Protein AF-A0A7S2DGR9-F1 (afdb_monomer)

pLDDT: mean 75.87, std 20.94, range [32.81, 96.25]

InterPro domains:
  IPR004098 Prp18 [PF02840] (21-160)
  IPR039979 Pre-mRNA-splicing factor 18 [PTHR13007] (7-168)

Solvent-accessible surface area (backbone atoms only — not comparable to full-atom values): 10187 Å² total; per-residue (Å²): 141,78,83,84,78,69,90,80,73,76,65,83,49,65,48,46,45,36,47,50,52,56,50,52,53,51,50,55,51,50,52,60,62,66,72,47,56,68,74,50,48,73,30,74,67,32,46,49,51,52,50,52,48,54,51,32,58,60,34,37,51,63,52,51,48,32,40,74,67,66,69,54,56,65,72,59,47,50,47,49,36,48,28,45,52,26,50,75,69,29,30,42,43,62,19,47,54,46,46,49,52,64,74,68,21,61,69,97,67,83,80,83,71,87,71,86,71,92,80,93,79,84,88,82,93,76,88,74,74,56,65,47,52,66,55,65,71,39,68,68,49,52,44,25,51,55,31,50,52,52,50,51,57,48,43,50,68,79,48,68,42,86,46,83,90,23,55,67,83,87,125

Secondary structure (DSSP, 8-state):
------TT----SHHHHHHHHHHHHHHHHHHHHHTS-HHHHTSHHHHHHHHHHHHHHHHHHHHHHHHHTT-S-HHHHHHHHHHHHHHHTT-HHHHHHHHHHHHH--------------------------HHHHHTT-HHHHHHHHHHHHHHHHHHHHS--SSGGG-----

Organism: NCBI:txid156173

Structure (mmCIF, N/CA/C/O backbone):
data_AF-A0A7S2DGR9-F1
#
_entry.id   AF-A0A7S2DGR9-F1
#
loop_
_atom_site.group_PDB
_atom_site.id
_atom_site.type_symbol
_atom_site.label_atom_id
_atom_site.label_alt_id
_atom_site.label_comp_id
_atom_site.label_asym_id
_atom_site.label_entity_id
_atom_site.label_seq_id
_atom_site.pdbx_PDB_ins_code
_atom_site.Cartn_x
_atom_site.Cartn_y
_atom_site.Cartn_z
_atom_site.occupancy
_atom_site.B_iso_or_equiv
_atom_site.auth_seq_id
_atom_site.auth_comp_id
_atom_site.auth_asym_id
_atom_site.auth_atom_id
_atom_site.pdbx_PDB_model_num
ATOM 1 N N . GLU A 1 1 ? 5.030 -23.092 5.172 1.00 38.72 1 GLU A N 1
ATOM 2 C CA . GLU A 1 1 ? 3.591 -23.088 5.489 1.00 38.72 1 GLU A CA 1
ATOM 3 C C . GLU A 1 1 ? 3.035 -21.738 5.066 1.00 38.72 1 GLU A C 1
ATOM 5 O O . GLU A 1 1 ? 3.047 -20.790 5.841 1.00 38.72 1 GLU A O 1
ATOM 10 N N . GLU A 1 2 ? 2.707 -21.609 3.784 1.00 45.12 2 GLU A N 1
ATOM 11 C CA . GLU A 1 2 ? 1.979 -20.455 3.254 1.00 45.12 2 GLU A CA 1
ATOM 12 C C . GLU A 1 2 ? 0.587 -20.971 2.888 1.00 45.12 2 GLU A C 1
ATOM 14 O O . GLU A 1 2 ? 0.462 -22.012 2.250 1.00 45.12 2 GLU A O 1
ATOM 19 N N . GLU A 1 3 ? -0.417 -20.310 3.458 1.00 49.38 3 GLU A N 1
ATOM 20 C CA . GLU A 1 3 ? -1.807 -20.750 3.567 1.00 49.38 3 GLU A CA 1
ATOM 21 C C . GLU A 1 3 ? -2.465 -20.864 2.183 1.00 49.38 3 GLU A C 1
ATOM 23 O O . GLU A 1 3 ? -2.528 -19.887 1.435 1.00 49.38 3 GLU A O 1
ATOM 28 N N . GLU A 1 4 ? -2.977 -22.057 1.875 1.00 46.88 4 GLU A N 1
ATOM 29 C CA . GLU A 1 4 ? -3.966 -22.291 0.824 1.00 46.88 4 GLU A CA 1
ATOM 30 C C . GLU A 1 4 ? -5.228 -21.487 1.181 1.00 46.88 4 GLU A C 1
ATOM 32 O O . GLU A 1 4 ? -5.934 -21.797 2.139 1.00 46.88 4 GLU A O 1
ATOM 37 N N . GLU A 1 5 ? -5.482 -20.389 0.467 1.00 51.72 5 GLU A N 1
ATOM 38 C CA . GLU A 1 5 ? -6.736 -19.647 0.605 1.00 51.72 5 GLU A CA 1
ATOM 39 C C . GLU A 1 5 ? -7.844 -20.422 -0.120 1.00 51.72 5 GLU A C 1
ATOM 41 O O . GLU A 1 5 ? -7.872 -20.470 -1.348 1.00 51.72 5 GLU A O 1
ATOM 46 N N . GLU A 1 6 ? -8.744 -21.039 0.654 1.00 44.69 6 GLU A N 1
ATOM 47 C CA . GLU A 1 6 ? -9.944 -21.717 0.157 1.00 44.69 6 GLU A CA 1
ATOM 48 C C . GLU A 1 6 ? -10.777 -20.784 -0.744 1.00 44.69 6 GLU A C 1
ATOM 50 O O . GLU A 1 6 ? -11.320 -19.760 -0.305 1.00 44.69 6 GLU A O 1
ATOM 55 N N . GLU A 1 7 ? -10.904 -21.157 -2.020 1.00 46.53 7 GLU A N 1
ATOM 56 C CA . GLU A 1 7 ? -11.804 -20.524 -2.983 1.00 46.53 7 GLU A CA 1
ATOM 57 C C . GLU A 1 7 ? -13.262 -20.701 -2.525 1.00 46.53 7 GLU A C 1
ATOM 59 O O . GLU A 1 7 ? -13.889 -21.737 -2.725 1.00 46.53 7 GLU A O 1
ATOM 64 N N . GLY A 1 8 ? -13.807 -19.677 -1.865 1.00 53.47 8 GLY A N 1
ATOM 65 C CA . GLY A 1 8 ? -15.197 -19.661 -1.393 1.00 53.47 8 GLY A CA 1
ATOM 66 C C . GLY A 1 8 ? -15.460 -18.750 -0.193 1.00 53.47 8 GLY A C 1
ATOM 67 O O . GLY A 1 8 ? -16.613 -18.441 0.109 1.00 53.47 8 GLY A O 1
ATOM 68 N N . PHE A 1 9 ? -14.416 -18.265 0.486 1.00 57.88 9 PHE A N 1
ATOM 69 C CA . PHE A 1 9 ? -14.591 -17.441 1.680 1.00 57.88 9 PHE A CA 1
ATOM 70 C C . PHE A 1 9 ? -15.010 -15.990 1.356 1.00 57.88 9 PHE A C 1
ATOM 72 O O . PHE A 1 9 ? -14.224 -15.163 0.877 1.00 57.88 9 PHE A O 1
ATOM 79 N N . ILE A 1 10 ? -16.259 -15.633 1.676 1.00 66.50 10 ILE A N 1
ATOM 80 C CA . ILE A 1 10 ? -16.717 -14.237 1.680 1.00 66.50 10 ILE A CA 1
ATOM 81 C C . ILE A 1 10 ? -16.168 -13.570 2.947 1.00 66.50 10 ILE A C 1
ATOM 83 O O . ILE A 1 10 ? -16.648 -13.837 4.046 1.00 66.50 10 ILE A O 1
ATOM 87 N N . ALA A 1 11 ? -15.173 -12.684 2.816 1.00 69.56 11 ALA A N 1
ATOM 88 C CA . ALA A 1 11 ? -14.721 -11.888 3.956 1.00 69.56 11 ALA A CA 1
ATOM 89 C C . ALA A 1 11 ? -15.884 -11.079 4.528 1.00 69.56 11 ALA A C 1
ATOM 91 O O . ALA A 1 11 ? -16.502 -10.283 3.820 1.00 69.56 11 ALA A O 1
ATOM 92 N N . THR A 1 12 ? -16.145 -11.288 5.812 1.00 79.56 12 THR A N 1
ATOM 93 C CA . THR A 1 12 ? -17.282 -10.706 6.528 1.00 79.56 12 THR A CA 1
ATOM 94 C C . THR A 1 12 ? -16.841 -9.644 7.524 1.00 79.56 12 THR A C 1
ATOM 96 O O . THR A 1 12 ? -17.620 -8.740 7.815 1.00 79.56 12 THR A O 1
ATOM 99 N N . THR A 1 13 ? -15.599 -9.696 8.022 1.00 89.88 13 THR A N 1
ATOM 100 C CA . THR A 1 13 ? -15.086 -8.683 8.960 1.00 89.88 13 THR A CA 1
ATOM 101 C C . THR A 1 13 ? -14.228 -7.620 8.266 1.00 89.88 13 THR A C 1
ATOM 103 O O . THR A 1 13 ? -13.595 -7.918 7.245 1.00 89.88 13 THR A O 1
ATOM 106 N N . PRO A 1 14 ? -14.142 -6.388 8.812 1.00 89.75 14 PRO A N 1
ATOM 107 C CA . PRO A 1 14 ? -13.296 -5.333 8.254 1.00 89.75 14 PRO A CA 1
ATOM 108 C C . PRO A 1 14 ? -11.837 -5.769 8.079 1.00 89.75 14 PRO A C 1
ATOM 110 O O . PRO A 1 14 ? -11.238 -5.493 7.044 1.00 89.75 14 PRO A O 1
ATOM 113 N N . GLU A 1 15 ? -11.276 -6.520 9.032 1.00 91.94 15 GLU A N 1
ATOM 114 C CA . GLU A 1 15 ? -9.901 -7.025 8.947 1.00 91.94 15 GLU A CA 1
ATOM 115 C C . GLU A 1 15 ? -9.708 -7.965 7.760 1.0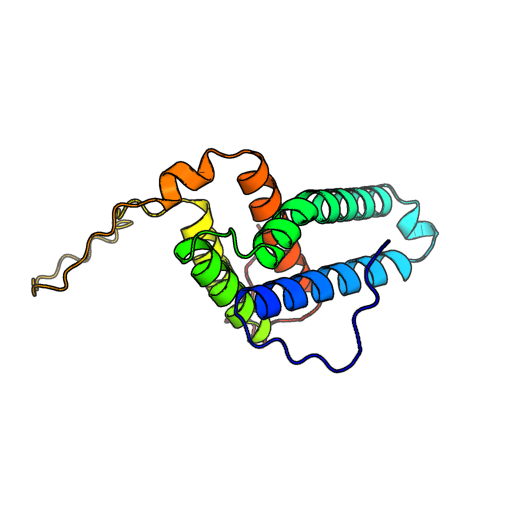0 91.94 15 GLU A C 1
ATOM 117 O O . GLU A 1 15 ? -8.692 -7.892 7.070 1.00 91.94 15 GLU A O 1
ATOM 122 N N . GLN A 1 16 ? -10.681 -8.842 7.507 1.00 91.88 16 GLN A N 1
ATOM 123 C CA . GLN A 1 16 ? -10.624 -9.788 6.398 1.00 91.88 16 GLN A CA 1
ATOM 124 C C . GLN A 1 16 ? -10.809 -9.079 5.052 1.00 91.88 16 GLN A C 1
ATOM 126 O O . GLN A 1 16 ? -10.114 -9.413 4.096 1.00 91.88 16 GLN A O 1
ATOM 131 N N . ILE A 1 17 ? -11.700 -8.083 4.974 1.00 93.06 17 ILE A N 1
ATOM 132 C CA . ILE A 1 17 ? -11.905 -7.269 3.765 1.00 93.06 17 ILE A CA 1
ATOM 133 C C . ILE A 1 17 ? -10.612 -6.532 3.402 1.00 93.06 17 ILE A C 1
ATOM 135 O O . ILE A 1 17 ? -10.148 -6.633 2.264 1.00 93.06 17 ILE A O 1
ATOM 139 N N . VAL A 1 18 ? -10.008 -5.852 4.380 1.00 93.88 18 VAL A N 1
ATOM 140 C CA . VAL A 1 18 ? -8.737 -5.131 4.230 1.00 93.88 18 VAL A CA 1
ATOM 141 C C . VAL A 1 18 ? -7.615 -6.094 3.838 1.00 93.88 18 VAL A C 1
ATOM 143 O O . VAL A 1 18 ? -6.924 -5.873 2.844 1.00 93.88 18 VAL A O 1
ATOM 146 N N . SER A 1 19 ? -7.452 -7.188 4.588 1.00 94.69 19 SER A N 1
ATOM 147 C CA . SER A 1 19 ? -6.407 -8.188 4.346 1.00 94.69 19 SER A CA 1
ATOM 148 C C . SER A 1 19 ? -6.496 -8.757 2.932 1.00 94.69 19 SER A C 1
ATOM 150 O O . SER A 1 19 ? -5.515 -8.716 2.189 1.00 94.69 19 SER A O 1
ATOM 152 N N . ARG A 1 20 ? -7.689 -9.205 2.524 1.00 93.44 20 ARG A N 1
ATOM 153 C CA . ARG A 1 20 ? -7.933 -9.763 1.192 1.00 93.44 20 ARG A CA 1
ATOM 154 C C . ARG A 1 20 ? -7.611 -8.757 0.095 1.00 93.44 20 ARG A C 1
ATOM 156 O O . ARG A 1 20 ? -6.884 -9.098 -0.825 1.00 93.44 20 ARG A O 1
ATOM 163 N N . HIS A 1 21 ? -8.084 -7.516 0.212 1.00 94.00 21 HIS A N 1
ATOM 164 C CA . HIS A 1 21 ? -7.830 -6.499 -0.808 1.00 94.00 21 HIS A CA 1
ATOM 165 C C . HIS A 1 21 ? -6.330 -6.238 -1.013 1.00 94.00 21 HIS A C 1
ATOM 167 O O . HIS A 1 21 ? -5.841 -6.287 -2.142 1.00 94.00 21 HIS A O 1
ATOM 173 N N . PHE A 1 22 ? -5.575 -6.023 0.068 1.00 95.00 22 PHE A N 1
ATOM 174 C CA . PHE A 1 22 ? -4.134 -5.779 -0.039 1.00 95.00 22 PHE A CA 1
ATOM 175 C C . PHE A 1 22 ? -3.350 -7.015 -0.500 1.00 95.00 22 PHE A C 1
ATOM 177 O O . PHE A 1 22 ? -2.373 -6.863 -1.232 1.00 95.00 22 PHE A O 1
ATOM 184 N N . LYS A 1 23 ? -3.777 -8.232 -0.133 1.00 95.06 23 LYS A N 1
ATOM 185 C CA . LYS A 1 23 ? -3.213 -9.476 -0.682 1.00 95.06 23 LYS A CA 1
ATOM 186 C C . LYS A 1 23 ? -3.459 -9.592 -2.187 1.00 95.06 23 LYS A C 1
ATOM 188 O O . LYS A 1 23 ? -2.520 -9.889 -2.920 1.00 95.06 23 LYS A O 1
ATOM 193 N N . THR A 1 24 ? -4.670 -9.289 -2.662 1.00 94.31 24 THR A N 1
ATOM 194 C CA . THR A 1 24 ? -4.982 -9.261 -4.099 1.00 94.31 24 THR A CA 1
ATOM 195 C C . THR A 1 24 ? -4.083 -8.274 -4.842 1.00 94.31 24 THR A C 1
ATOM 197 O O . THR A 1 24 ? -3.521 -8.631 -5.870 1.00 94.31 24 THR A O 1
ATOM 200 N N . LEU A 1 25 ? -3.868 -7.067 -4.306 1.00 94.81 25 LEU A N 1
ATOM 201 C CA . LEU A 1 25 ? -2.961 -6.088 -4.918 1.00 94.81 25 LEU A CA 1
ATOM 202 C C . LEU A 1 25 ? -1.502 -6.555 -4.945 1.00 94.81 25 LEU A C 1
ATOM 204 O O . LEU A 1 25 ? -0.812 -6.320 -5.933 1.00 94.81 25 LEU A O 1
ATOM 208 N N . LEU A 1 26 ? -1.027 -7.213 -3.882 1.00 95.69 26 LEU A N 1
ATOM 209 C CA . LEU A 1 26 ? 0.314 -7.800 -3.869 1.00 95.69 26 LEU A CA 1
ATOM 210 C C . LEU A 1 26 ? 0.461 -8.886 -4.930 1.00 95.69 26 LEU A C 1
ATOM 212 O O . LEU A 1 26 ? 1.473 -8.890 -5.621 1.00 95.69 26 LEU A O 1
ATOM 216 N N . LYS A 1 27 ? -0.545 -9.754 -5.082 1.00 95.31 27 LYS A N 1
ATOM 217 C CA . LYS A 1 27 ? -0.558 -10.787 -6.120 1.00 95.31 27 LYS A CA 1
ATOM 218 C C . LYS A 1 27 ? -0.527 -10.168 -7.517 1.00 95.31 27 LYS A C 1
ATOM 220 O O . LYS A 1 27 ? 0.350 -10.499 -8.295 1.00 95.31 27 LYS A O 1
ATOM 225 N N . MET A 1 28 ? -1.379 -9.178 -7.785 1.00 93.94 28 MET A N 1
ATOM 226 C CA . MET A 1 28 ? -1.369 -8.456 -9.064 1.00 93.94 28 MET A CA 1
ATOM 227 C C . MET A 1 28 ? -0.012 -7.802 -9.367 1.00 93.94 28 MET A C 1
ATOM 229 O O . MET A 1 28 ? 0.408 -7.763 -10.519 1.00 93.94 28 MET A O 1
ATOM 233 N N . TRP A 1 29 ? 0.677 -7.264 -8.355 1.00 95.19 29 TRP A N 1
ATOM 234 C CA . TRP A 1 29 ? 2.011 -6.685 -8.545 1.00 95.19 29 TRP A CA 1
ATOM 235 C C . TRP A 1 29 ? 3.077 -7.761 -8.780 1.00 95.19 29 TRP A C 1
ATOM 237 O O . TRP A 1 29 ? 3.978 -7.562 -9.592 1.00 95.19 29 TRP A O 1
ATOM 247 N N . GLU A 1 30 ? 2.972 -8.90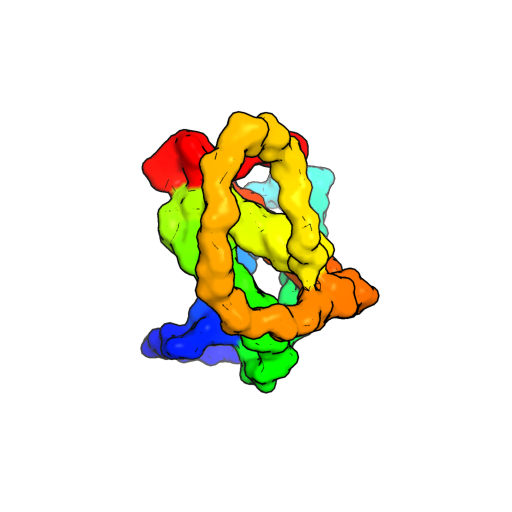1 -8.102 1.00 95.75 30 GLU A N 1
ATOM 248 C CA . GLU A 1 30 ? 3.839 -10.061 -8.320 1.00 95.75 30 GLU A CA 1
ATOM 249 C C . GLU A 1 30 ? 3.690 -10.603 -9.746 1.00 95.75 30 GLU A C 1
ATOM 251 O O . GLU A 1 30 ? 4.697 -10.763 -10.433 1.00 95.75 30 GLU A O 1
ATOM 256 N N . ASP A 1 31 ? 2.452 -10.769 -10.215 1.00 94.31 31 ASP A N 1
ATOM 257 C CA . ASP A 1 31 ? 2.134 -11.223 -11.571 1.00 94.31 31 ASP A CA 1
ATOM 258 C C . ASP A 1 31 ? 2.670 -10.229 -12.622 1.00 94.31 31 ASP A C 1
ATOM 260 O O . ASP A 1 31 ? 3.359 -10.620 -13.560 1.00 94.31 31 ASP A O 1
ATOM 264 N N . GLU A 1 32 ? 2.483 -8.917 -12.420 1.00 93.38 32 GLU A N 1
ATOM 265 C CA . GLU A 1 32 ? 3.044 -7.894 -13.319 1.00 93.38 32 GLU A CA 1
ATOM 266 C C . GLU A 1 32 ? 4.581 -7.892 -13.342 1.00 93.38 32 GLU A C 1
ATOM 268 O O . GLU A 1 32 ? 5.193 -7.491 -14.329 1.00 93.38 32 GLU A O 1
ATOM 273 N N . LEU A 1 33 ? 5.238 -8.269 -12.244 1.00 93.38 33 LEU A N 1
ATOM 274 C CA . LEU A 1 33 ? 6.695 -8.408 -12.211 1.00 93.38 33 LEU A CA 1
ATOM 275 C C . LEU A 1 33 ? 7.157 -9.676 -12.930 1.00 93.38 33 LEU A C 1
ATOM 277 O O . LEU A 1 33 ? 8.209 -9.644 -13.569 1.00 93.38 33 LEU A O 1
ATOM 281 N N . ALA A 1 34 ? 6.384 -10.757 -12.825 1.00 93.19 34 ALA A N 1
ATOM 282 C CA . ALA A 1 34 ? 6.670 -12.042 -13.448 1.00 93.19 34 ALA A CA 1
ATOM 283 C C . ALA A 1 34 ? 6.469 -12.024 -14.972 1.00 93.19 34 ALA A C 1
ATOM 285 O O . ALA A 1 34 ? 7.259 -12.635 -15.686 1.00 93.19 34 ALA A O 1
ATOM 286 N N . ASP A 1 35 ? 5.483 -11.276 -15.472 1.00 93.81 35 ASP A N 1
ATOM 287 C CA . ASP A 1 35 ? 5.154 -11.191 -16.905 1.00 93.81 35 ASP A CA 1
ATOM 288 C C . ASP A 1 35 ? 6.138 -10.338 -17.732 1.00 93.81 35 ASP A C 1
ATOM 290 O O . ASP A 1 35 ? 6.018 -10.240 -18.958 1.00 93.81 35 ASP A O 1
ATOM 294 N N . ARG A 1 36 ? 7.123 -9.690 -17.098 1.00 92.38 36 ARG A N 1
ATOM 295 C CA . ARG A 1 36 ? 8.054 -8.795 -17.803 1.00 92.38 36 ARG A CA 1
ATOM 296 C C . ARG A 1 36 ? 9.031 -9.569 -18.685 1.00 92.38 36 ARG A C 1
ATOM 298 O O . ARG A 1 36 ? 9.543 -10.608 -18.268 1.00 92.38 36 ARG A O 1
ATOM 305 N N . PRO A 1 37 ? 9.411 -9.018 -19.853 1.00 94.06 37 PRO A N 1
ATOM 306 C CA . PRO A 1 37 ? 10.498 -9.572 -20.649 1.00 94.06 37 PRO A CA 1
ATOM 307 C C . PRO A 1 37 ? 11.802 -9.643 -19.846 1.00 94.06 37 PRO A C 1
ATOM 309 O O . PRO A 1 37 ? 12.135 -8.716 -19.104 1.00 94.06 37 PRO A O 1
ATOM 312 N N . GLU A 1 38 ? 12.596 -10.693 -20.060 1.00 91.38 38 GLU A N 1
ATOM 313 C CA . GLU A 1 38 ? 13.861 -10.908 -19.339 1.00 91.38 38 GLU A CA 1
ATOM 314 C C . GLU A 1 38 ? 14.811 -9.701 -19.442 1.00 91.38 38 GLU A C 1
ATOM 316 O O . GLU A 1 38 ? 15.433 -9.299 -18.458 1.00 91.38 38 GLU A O 1
ATOM 321 N N . ALA A 1 39 ? 14.859 -9.055 -20.611 1.00 92.50 39 ALA A N 1
ATOM 322 C CA . ALA A 1 39 ? 15.650 -7.846 -20.829 1.00 92.50 39 ALA A CA 1
ATOM 323 C C . ALA A 1 39 ? 15.225 -6.678 -19.916 1.00 92.50 39 ALA A C 1
ATOM 325 O O . ALA A 1 39 ? 16.074 -5.945 -19.405 1.00 92.50 39 ALA A O 1
ATOM 326 N N . GLU A 1 40 ? 13.921 -6.516 -19.674 1.00 91.94 40 GLU A N 1
ATOM 327 C CA . GLU A 1 40 ? 13.399 -5.500 -18.760 1.00 91.94 40 GLU A CA 1
ATOM 328 C C . GLU A 1 40 ? 13.664 -5.893 -17.305 1.00 91.94 40 GLU A C 1
ATOM 330 O O . GLU A 1 40 ? 14.143 -5.063 -16.529 1.00 91.94 40 GLU A O 1
ATOM 335 N N . ALA A 1 41 ? 13.435 -7.157 -16.941 1.00 90.44 41 ALA A N 1
ATOM 336 C CA . ALA A 1 41 ? 13.687 -7.674 -15.596 1.00 90.44 41 ALA A CA 1
ATOM 337 C C . ALA A 1 41 ? 15.161 -7.512 -15.177 1.00 90.44 41 ALA A C 1
ATOM 339 O O . ALA A 1 41 ? 15.459 -7.136 -14.040 1.00 90.44 41 ALA A O 1
ATOM 340 N N . MET A 1 42 ? 16.085 -7.723 -16.118 1.00 91.50 42 MET A N 1
ATOM 341 C CA . MET A 1 42 ? 17.529 -7.576 -15.918 1.00 91.50 42 MET A CA 1
ATOM 342 C C . MET A 1 42 ? 18.025 -6.129 -16.012 1.00 91.50 42 MET A C 1
ATOM 344 O O . MET A 1 42 ? 19.177 -5.853 -15.667 1.00 91.50 42 MET A O 1
ATOM 348 N N . SER A 1 43 ? 17.186 -5.187 -16.440 1.00 95.31 43 SER A N 1
ATOM 349 C CA . SER A 1 43 ? 17.536 -3.769 -16.434 1.00 95.31 43 SER A CA 1
ATOM 350 C C . SER A 1 43 ? 17.659 -3.229 -15.001 1.00 95.31 43 SER A C 1
ATOM 352 O O . SER A 1 43 ? 17.090 -3.765 -14.046 1.00 95.31 43 SER A O 1
ATOM 354 N N . ASN A 1 44 ? 18.373 -2.114 -14.827 1.00 94.50 44 ASN A N 1
ATOM 355 C CA . ASN A 1 44 ? 18.463 -1.450 -13.521 1.00 94.50 44 ASN A CA 1
ATOM 356 C C . ASN A 1 44 ? 17.081 -1.013 -13.003 1.00 94.50 44 ASN A C 1
ATOM 358 O O . ASN A 1 44 ? 16.815 -1.105 -11.803 1.00 94.50 44 ASN A O 1
ATOM 362 N N . ALA A 1 45 ? 16.192 -0.585 -13.906 1.00 92.06 45 ALA A N 1
ATOM 363 C CA . ALA A 1 45 ? 14.819 -0.222 -13.573 1.00 92.06 45 ALA A CA 1
ATOM 364 C C . ALA A 1 45 ? 14.016 -1.445 -13.098 1.00 92.06 45 ALA A C 1
ATOM 366 O O . ALA A 1 45 ? 13.381 -1.383 -12.045 1.00 92.06 45 ALA A O 1
ATOM 367 N N . GLY A 1 46 ? 14.118 -2.574 -13.810 1.00 92.25 46 GLY A N 1
ATOM 368 C CA . GLY A 1 46 ? 13.476 -3.840 -13.443 1.00 92.25 46 GLY A CA 1
ATOM 369 C C . GLY A 1 46 ? 13.916 -4.340 -12.070 1.00 92.25 46 GLY A C 1
ATOM 370 O O . GLY A 1 46 ? 13.078 -4.554 -11.196 1.00 92.25 46 GLY A O 1
ATOM 371 N N . ARG A 1 47 ? 15.230 -4.404 -11.819 1.00 93.25 47 ARG A N 1
ATOM 372 C CA . ARG A 1 47 ? 15.775 -4.796 -10.504 1.00 93.25 47 ARG A CA 1
ATOM 373 C C . ARG A 1 47 ? 15.303 -3.880 -9.376 1.00 93.25 47 ARG A C 1
ATOM 375 O O . ARG A 1 47 ? 14.955 -4.365 -8.300 1.00 93.25 47 ARG A O 1
ATOM 382 N N . THR A 1 48 ? 15.263 -2.569 -9.619 1.00 94.44 48 THR A N 1
ATOM 383 C CA . THR A 1 48 ? 14.784 -1.586 -8.631 1.00 94.44 48 THR A CA 1
ATOM 384 C C . THR A 1 48 ? 13.299 -1.782 -8.330 1.00 94.44 48 THR A C 1
ATOM 386 O O . THR A 1 48 ? 12.901 -1.760 -7.165 1.00 94.44 48 THR A O 1
ATOM 389 N N . ALA A 1 49 ? 12.479 -2.034 -9.353 1.00 92.38 49 ALA A N 1
ATOM 390 C CA . ALA A 1 49 ? 11.056 -2.314 -9.189 1.00 92.38 49 ALA A CA 1
ATOM 391 C C . ALA A 1 49 ? 10.816 -3.605 -8.387 1.00 92.38 49 ALA A C 1
ATOM 393 O O . ALA A 1 49 ? 10.032 -3.595 -7.436 1.00 92.38 49 ALA A O 1
ATOM 394 N N . THR A 1 50 ? 11.545 -4.683 -8.697 1.00 94.19 50 THR A N 1
ATOM 395 C CA . THR A 1 50 ? 11.484 -5.942 -7.940 1.00 94.19 50 THR A CA 1
ATOM 396 C C . THR A 1 50 ? 11.908 -5.737 -6.487 1.00 94.19 50 THR A C 1
ATOM 398 O O . THR A 1 50 ? 11.225 -6.193 -5.570 1.00 94.19 50 THR A O 1
ATOM 401 N N . ALA A 1 51 ? 12.991 -4.994 -6.241 1.00 94.88 51 ALA A N 1
ATOM 402 C CA . ALA A 1 51 ? 13.434 -4.672 -4.886 1.00 94.88 51 ALA A CA 1
ATOM 403 C C . ALA A 1 51 ? 12.381 -3.858 -4.110 1.00 94.88 51 ALA A C 1
ATOM 405 O O . ALA A 1 51 ? 12.130 -4.132 -2.934 1.00 94.88 51 ALA A O 1
ATOM 406 N N . ALA A 1 52 ? 11.724 -2.894 -4.764 1.00 93.38 52 ALA A N 1
ATOM 407 C CA . ALA A 1 52 ? 10.662 -2.093 -4.162 1.00 93.38 52 ALA A CA 1
ATOM 408 C C . ALA A 1 52 ? 9.438 -2.939 -3.773 1.00 93.38 52 ALA A C 1
ATOM 410 O O . ALA A 1 52 ? 8.895 -2.742 -2.678 1.00 93.38 52 ALA A O 1
ATOM 411 N N . PHE A 1 53 ? 9.045 -3.897 -4.621 1.00 95.44 53 PHE A N 1
ATOM 412 C CA . PHE A 1 53 ? 7.988 -4.867 -4.323 1.00 95.44 53 PHE A CA 1
ATOM 413 C C . PHE A 1 53 ? 8.360 -5.764 -3.140 1.00 95.44 53 PHE A C 1
ATOM 415 O O . PHE A 1 53 ? 7.604 -5.847 -2.173 1.00 95.44 53 PHE A O 1
ATOM 422 N N . GLN A 1 54 ? 9.553 -6.367 -3.150 1.00 96.25 54 GLN A N 1
ATOM 423 C CA . GLN A 1 54 ? 10.001 -7.242 -2.061 1.00 96.25 54 GLN A CA 1
ATOM 424 C C . GLN A 1 54 ? 10.083 -6.498 -0.723 1.00 96.25 54 GLN A C 1
ATOM 426 O O . GLN A 1 54 ? 9.685 -7.016 0.325 1.00 96.25 54 GLN A O 1
ATOM 431 N N . GLN A 1 55 ? 10.535 -5.241 -0.750 1.00 94.69 55 GLN A N 1
ATOM 432 C CA . GLN A 1 55 ? 10.522 -4.376 0.422 1.00 94.69 55 GLN A CA 1
ATOM 433 C C . GLN A 1 55 ? 9.093 -4.149 0.940 1.00 94.69 55 GLN A C 1
ATOM 435 O O . GLN A 1 55 ? 8.860 -4.297 2.142 1.00 94.69 55 GLN A O 1
ATOM 440 N N . ALA A 1 56 ? 8.145 -3.822 0.056 1.00 94.38 56 ALA A N 1
ATOM 441 C CA . ALA A 1 56 ? 6.746 -3.608 0.423 1.00 94.38 56 ALA A CA 1
ATOM 442 C C . ALA A 1 56 ? 6.103 -4.889 0.987 1.00 94.38 56 ALA A C 1
ATOM 444 O O . ALA A 1 56 ? 5.529 -4.855 2.077 1.00 94.38 56 ALA A O 1
ATOM 445 N N . LYS A 1 57 ? 6.285 -6.037 0.316 1.00 95.50 57 LYS A N 1
ATOM 446 C CA . LYS A 1 57 ? 5.812 -7.361 0.764 1.00 95.50 57 LYS A CA 1
ATOM 447 C C . LYS A 1 57 ? 6.336 -7.681 2.166 1.00 95.50 57 LYS A C 1
ATOM 449 O O . LYS A 1 57 ? 5.558 -8.041 3.049 1.00 95.50 57 LYS A O 1
ATOM 454 N N . ARG A 1 58 ? 7.631 -7.450 2.430 1.00 95.50 58 ARG A N 1
ATOM 455 C CA . ARG A 1 58 ? 8.238 -7.638 3.761 1.00 95.50 58 ARG A CA 1
ATOM 456 C C . ARG A 1 58 ? 7.625 -6.724 4.822 1.00 95.50 58 ARG A C 1
ATOM 458 O O . ARG A 1 58 ? 7.349 -7.182 5.929 1.00 95.50 58 ARG A O 1
ATOM 465 N N . HIS A 1 59 ? 7.436 -5.447 4.509 1.00 92.94 59 HIS A N 1
ATOM 466 C CA . HIS A 1 59 ? 6.882 -4.467 5.445 1.00 92.94 59 HIS A CA 1
ATOM 467 C C . HIS A 1 59 ? 5.397 -4.694 5.753 1.00 92.94 59 HIS A C 1
ATOM 469 O O . HIS A 1 59 ? 4.953 -4.326 6.836 1.00 92.94 59 HIS A O 1
ATOM 475 N N . LEU A 1 60 ? 4.650 -5.357 4.867 1.00 94.31 60 LEU A N 1
ATOM 476 C CA . LEU A 1 60 ? 3.241 -5.693 5.087 1.00 94.31 60 LEU A CA 1
ATOM 477 C C . LEU A 1 60 ? 3.020 -6.993 5.877 1.00 94.31 60 LEU A C 1
ATOM 479 O O . LEU A 1 60 ? 1.933 -7.193 6.413 1.00 94.31 60 LEU A O 1
ATOM 483 N N . ARG A 1 61 ? 4.033 -7.855 6.044 1.00 93.81 61 ARG A N 1
ATOM 484 C CA . ARG A 1 61 ? 3.923 -9.058 6.902 1.00 93.81 61 ARG A CA 1
ATOM 485 C C . ARG A 1 61 ? 3.385 -8.757 8.316 1.00 93.81 61 ARG A C 1
ATOM 487 O O . ARG A 1 61 ? 2.426 -9.417 8.721 1.00 93.81 61 ARG A O 1
ATOM 494 N N . PRO A 1 62 ? 3.929 -7.785 9.081 1.00 92.44 62 PRO A N 1
ATOM 495 C CA . PRO A 1 62 ? 3.383 -7.442 10.397 1.00 92.44 62 PRO A CA 1
ATOM 496 C C . PRO A 1 62 ? 1.958 -6.879 10.323 1.00 92.44 62 PRO A C 1
ATOM 498 O O . PRO A 1 62 ? 1.152 -7.178 11.199 1.00 92.44 62 PRO A O 1
ATOM 501 N N . PHE A 1 63 ? 1.621 -6.133 9.270 1.00 91.69 63 PHE A N 1
ATOM 502 C CA . PHE A 1 63 ? 0.271 -5.610 9.053 1.00 91.69 63 PHE A CA 1
ATOM 503 C C . PHE A 1 63 ? -0.759 -6.741 8.913 1.00 91.69 63 PHE A C 1
ATOM 505 O O . PHE A 1 63 ? -1.733 -6.775 9.665 1.00 91.69 63 PHE A O 1
ATOM 512 N N . PHE A 1 64 ? -0.504 -7.730 8.050 1.00 94.38 64 PHE A N 1
ATOM 513 C CA . PHE A 1 64 ? -1.395 -8.888 7.907 1.00 94.38 64 PHE A CA 1
ATOM 514 C C . PHE A 1 64 ? -1.492 -9.717 9.188 1.00 94.38 64 PHE A C 1
ATOM 516 O O . PHE A 1 64 ? -2.573 -10.193 9.534 1.00 94.38 64 PHE A O 1
ATOM 523 N N . LYS A 1 65 ? -0.383 -9.854 9.927 1.00 92.44 65 LYS A N 1
ATOM 524 C CA . LYS A 1 65 ? -0.390 -10.531 11.228 1.00 92.44 65 LYS A CA 1
ATOM 525 C C . LYS A 1 65 ? -1.338 -9.834 12.206 1.00 92.44 65 LYS A C 1
ATOM 527 O O . LYS A 1 65 ? -2.169 -10.514 12.792 1.00 92.44 65 LYS A O 1
ATOM 532 N N . ILE A 1 66 ? -1.241 -8.509 12.334 1.00 90.00 66 ILE A N 1
ATOM 533 C CA . ILE A 1 66 ? -2.064 -7.699 13.248 1.00 90.00 66 ILE A CA 1
ATOM 534 C C . ILE A 1 66 ? -3.555 -7.757 12.871 1.00 90.00 66 ILE A C 1
ATOM 536 O O . ILE A 1 66 ? -4.406 -7.828 13.759 1.00 90.00 66 ILE A O 1
ATOM 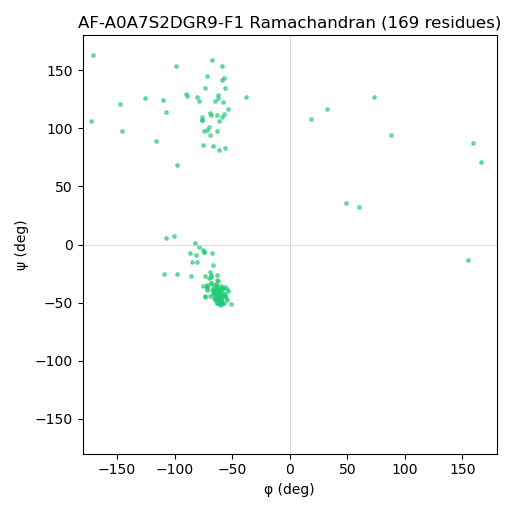540 N N . LEU A 1 67 ? -3.880 -7.762 11.573 1.00 90.06 67 LEU A N 1
ATOM 541 C CA . LEU A 1 67 ? -5.254 -7.946 11.090 1.00 90.06 67 LEU A CA 1
ATOM 542 C C . LEU A 1 67 ? -5.792 -9.340 11.434 1.00 90.06 67 LEU A C 1
ATOM 544 O O . LEU A 1 67 ? -6.895 -9.464 11.962 1.00 90.06 67 LEU A O 1
ATOM 548 N N . ARG A 1 68 ? -4.996 -10.391 11.200 1.00 91.88 68 ARG A N 1
ATOM 549 C CA . ARG A 1 68 ? -5.372 -11.778 11.515 1.00 91.88 68 ARG A CA 1
ATOM 550 C C . ARG A 1 68 ? -5.589 -11.988 13.013 1.00 91.88 68 ARG A C 1
ATOM 552 O O . ARG A 1 68 ? -6.522 -12.680 13.402 1.00 91.88 68 ARG A O 1
ATOM 559 N N . THR A 1 69 ? -4.749 -11.384 13.854 1.00 91.25 69 THR A N 1
ATOM 560 C CA . THR A 1 69 ? -4.873 -11.459 15.318 1.00 91.25 69 THR A CA 1
ATOM 561 C C . THR A 1 69 ? -5.888 -10.473 15.894 1.00 91.25 69 THR A C 1
ATOM 563 O O . THR A 1 69 ? -6.039 -10.434 17.112 1.00 91.25 69 THR A O 1
ATOM 566 N N . ARG A 1 70 ? -6.566 -9.671 15.055 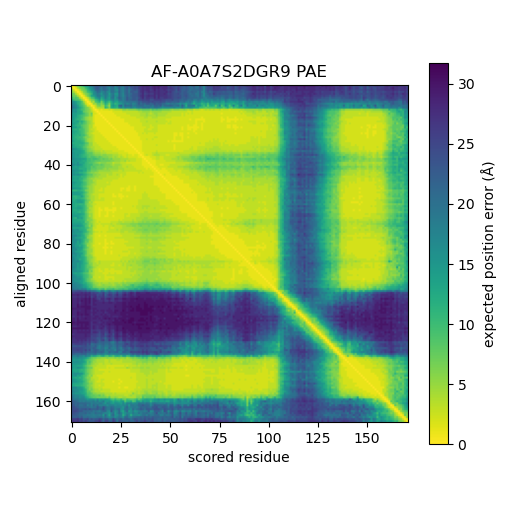1.00 89.00 70 ARG A N 1
ATOM 567 C CA . ARG A 1 70 ? -7.515 -8.617 15.466 1.00 89.00 70 ARG A CA 1
ATOM 568 C C . ARG A 1 70 ? -6.952 -7.690 16.548 1.00 89.00 70 ARG A C 1
ATOM 570 O O . ARG A 1 70 ? -7.662 -7.238 17.439 1.00 89.00 70 ARG A O 1
ATOM 577 N N . SER A 1 71 ? -5.650 -7.416 16.478 1.00 85.50 71 SER A N 1
ATOM 578 C CA . SER A 1 71 ? -4.938 -6.582 17.454 1.00 85.50 71 SER A CA 1
ATOM 579 C C . SER A 1 71 ? -4.710 -5.155 16.951 1.00 85.50 71 SER A C 1
ATOM 581 O O . SER A 1 71 ? -3.985 -4.387 17.580 1.00 85.50 71 SER A O 1
ATOM 583 N N . MET A 1 72 ? -5.287 -4.800 15.797 1.00 83.31 72 MET A N 1
ATOM 584 C CA . MET A 1 72 ? -5.256 -3.436 15.276 1.00 83.31 72 MET A CA 1
ATOM 585 C C . MET A 1 72 ? -6.199 -2.547 16.097 1.00 83.31 72 MET A C 1
ATOM 587 O O . MET A 1 72 ? -7.339 -2.949 16.333 1.00 83.31 72 MET A O 1
ATOM 591 N N . PRO A 1 73 ? -5.789 -1.330 16.497 1.00 84.06 73 PRO A N 1
ATOM 592 C CA . PRO A 1 73 ? -6.713 -0.370 17.090 1.00 84.06 73 PRO A CA 1
ATOM 593 C C . PRO A 1 73 ? -7.892 -0.091 16.150 1.00 84.06 73 PRO A C 1
ATOM 595 O O . PRO A 1 73 ? -7.680 0.143 14.960 1.00 84.06 73 PRO A O 1
ATOM 598 N N . LEU A 1 74 ? -9.117 -0.081 16.685 1.00 81.62 74 LEU A N 1
ATOM 599 C CA . LEU A 1 74 ? -10.345 0.058 15.890 1.00 81.62 74 LEU A CA 1
ATOM 600 C C . LEU A 1 74 ? -10.361 1.323 15.019 1.00 81.62 74 LEU A C 1
ATOM 602 O O . LEU A 1 74 ? -10.814 1.261 13.883 1.00 81.62 74 LEU A O 1
ATOM 606 N N . ASP A 1 75 ? -9.811 2.435 15.508 1.00 79.25 75 ASP A N 1
ATOM 607 C CA . ASP A 1 75 ? -9.742 3.693 14.751 1.00 79.25 75 ASP A CA 1
ATOM 608 C C . ASP A 1 75 ? -8.829 3.564 13.513 1.00 79.25 75 ASP A C 1
ATOM 610 O O . ASP A 1 75 ? -9.156 4.025 12.416 1.00 79.25 75 ASP A O 1
ATOM 614 N N . VAL A 1 76 ? -7.696 2.866 13.666 1.00 83.25 76 VAL A N 1
ATOM 615 C CA . VAL A 1 76 ? -6.759 2.586 12.565 1.00 83.25 76 VAL A CA 1
ATOM 616 C C . VAL A 1 76 ? -7.390 1.599 11.587 1.00 83.25 76 VAL A C 1
ATOM 618 O O . VAL A 1 76 ? -7.344 1.822 10.381 1.00 83.25 76 VAL A O 1
ATOM 621 N N . LEU A 1 77 ? -8.029 0.543 12.096 1.00 86.25 77 LEU A N 1
ATOM 622 C CA . LEU A 1 77 ? -8.733 -0.439 11.273 1.00 86.25 77 LEU A CA 1
ATOM 623 C C . LEU A 1 77 ? -9.863 0.205 10.460 1.00 86.25 77 LEU A C 1
ATOM 625 O O . LEU A 1 77 ? -9.986 -0.078 9.271 1.00 86.25 77 LEU A O 1
ATOM 629 N N . GLY A 1 78 ? -10.649 1.092 11.076 1.00 86.31 78 GLY A N 1
ATOM 630 C CA . GLY A 1 78 ? -11.699 1.851 10.400 1.00 86.31 78 GLY A CA 1
ATOM 631 C C . GLY A 1 78 ? -11.138 2.683 9.250 1.00 86.31 78 GLY A C 1
ATOM 632 O O . GLY A 1 78 ? -11.665 2.630 8.142 1.00 86.31 78 GLY A O 1
ATOM 633 N N . THR A 1 79 ? -10.002 3.348 9.473 1.00 86.50 79 THR A N 1
ATOM 634 C CA . THR A 1 79 ? -9.331 4.122 8.420 1.00 86.50 79 THR A CA 1
ATOM 635 C C . THR A 1 79 ? -8.795 3.225 7.296 1.00 86.50 79 THR A C 1
ATOM 637 O O . THR A 1 79 ? -8.951 3.540 6.120 1.00 86.50 79 THR A O 1
ATOM 640 N N . MET A 1 80 ? -8.208 2.067 7.619 1.00 90.00 80 MET A N 1
ATOM 641 C CA . MET A 1 80 ? -7.744 1.102 6.607 1.00 90.00 80 MET A CA 1
ATOM 642 C C . MET A 1 80 ? -8.901 0.524 5.779 1.00 90.00 80 MET A C 1
ATOM 644 O O . MET A 1 80 ? -8.763 0.327 4.569 1.00 90.00 80 MET A O 1
ATOM 648 N N . ALA A 1 81 ? -10.045 0.263 6.415 1.00 90.12 81 ALA A N 1
ATOM 649 C CA . ALA A 1 81 ? -11.256 -0.193 5.741 1.00 90.12 81 ALA A CA 1
ATOM 650 C C . ALA A 1 81 ? -11.840 0.894 4.827 1.00 90.12 81 ALA A C 1
ATOM 652 O O . ALA A 1 81 ? -12.251 0.593 3.708 1.00 90.12 81 ALA A O 1
ATOM 653 N N . GLU A 1 82 ? -11.813 2.155 5.260 1.00 89.88 82 GLU A N 1
ATOM 654 C CA . GLU A 1 82 ? -12.229 3.302 4.451 1.00 89.88 82 GLU A CA 1
ATOM 655 C C . GLU A 1 82 ? -11.333 3.478 3.213 1.00 89.88 82 GLU A C 1
ATOM 657 O O . GLU A 1 82 ? -11.846 3.536 2.094 1.00 89.88 82 GLU A O 1
ATOM 662 N N . ILE A 1 83 ? -10.003 3.441 3.381 1.00 90.94 83 ILE A N 1
ATOM 663 C CA . ILE A 1 83 ? -9.041 3.446 2.263 1.00 90.94 83 ILE A CA 1
ATOM 664 C C . ILE A 1 83 ? -9.364 2.312 1.283 1.00 90.94 83 ILE A C 1
ATOM 666 O O . ILE A 1 83 ? -9.456 2.539 0.078 1.00 90.94 83 ILE A O 1
ATOM 670 N N . THR A 1 84 ? -9.583 1.100 1.800 1.00 92.75 84 THR A N 1
ATOM 671 C CA . THR A 1 84 ? -9.921 -0.078 0.988 1.00 92.75 84 THR A CA 1
ATOM 672 C C . THR A 1 84 ? -11.214 0.133 0.195 1.00 92.75 84 THR A C 1
ATOM 674 O O . THR A 1 84 ? -11.257 -0.161 -0.998 1.00 92.75 84 THR A O 1
ATOM 677 N N . SER A 1 85 ? -12.253 0.683 0.825 1.00 90.19 85 SER A N 1
ATOM 678 C CA . SER A 1 85 ? -13.535 0.975 0.175 1.00 90.19 85 SER A CA 1
ATOM 679 C C . SER A 1 85 ? -13.382 1.997 -0.957 1.00 90.19 85 SER A C 1
ATOM 681 O O . SER A 1 85 ? -13.862 1.765 -2.068 1.00 90.19 85 SER A O 1
ATOM 683 N N . PHE A 1 86 ? -12.649 3.091 -0.726 1.00 89.31 86 PHE A N 1
ATOM 684 C CA . PHE A 1 86 ? -12.383 4.088 -1.766 1.00 89.31 86 PHE A CA 1
ATOM 685 C C . PHE A 1 86 ? -11.556 3.519 -2.922 1.00 89.31 86 PHE A C 1
ATOM 687 O O . PHE A 1 86 ? -11.865 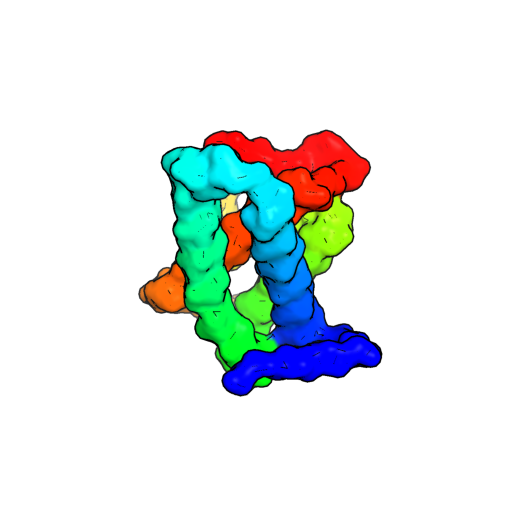3.775 -4.085 1.00 89.31 86 PHE A O 1
ATOM 694 N N . MET A 1 87 ? -10.554 2.685 -2.633 1.00 90.31 87 MET A N 1
ATOM 695 C CA . MET A 1 87 ? -9.776 2.002 -3.669 1.00 90.31 87 MET A CA 1
ATOM 696 C C . MET A 1 87 ? -10.633 1.055 -4.516 1.00 90.31 87 MET A C 1
ATOM 698 O O . MET A 1 87 ? -10.491 1.036 -5.737 1.00 90.31 87 MET A O 1
ATOM 702 N N . GLN A 1 88 ? -11.551 0.306 -3.898 1.00 88.38 88 GLN A N 1
ATOM 703 C CA . GLN A 1 88 ? -12.493 -0.565 -4.613 1.00 88.38 88 GLN A CA 1
ATOM 704 C C . GLN A 1 88 ? -13.439 0.231 -5.524 1.00 88.38 88 GLN A C 1
ATOM 706 O O . GLN A 1 88 ? -13.751 -0.215 -6.627 1.00 88.38 88 GLN A O 1
ATOM 711 N N . GLN A 1 89 ? -13.839 1.432 -5.100 1.00 86.81 89 GLN A N 1
ATOM 712 C CA . GLN A 1 89 ? -14.652 2.366 -5.890 1.00 86.81 89 GLN A CA 1
ATOM 713 C C . GLN A 1 89 ? -13.841 3.152 -6.938 1.00 86.81 89 GLN A C 1
ATOM 715 O O . GLN A 1 89 ? -14.411 3.914 -7.723 1.00 86.81 89 GLN A O 1
ATOM 720 N N . ARG A 1 90 ? -12.517 2.950 -6.991 1.00 86.88 90 ARG A N 1
ATOM 721 C CA . ARG A 1 90 ? -11.576 3.688 -7.850 1.00 86.88 90 ARG A CA 1
ATOM 722 C C . ARG A 1 90 ? -11.554 5.199 -7.568 1.00 86.88 90 ARG A C 1
ATOM 724 O O . ARG A 1 90 ? -11.331 6.000 -8.476 1.00 86.88 90 ARG A O 1
ATOM 731 N N . GLU A 1 91 ? -11.785 5.573 -6.311 1.00 87.69 91 GLU A N 1
ATOM 732 C CA . GLU A 1 91 ? -11.728 6.937 -5.772 1.00 87.69 91 GLU A CA 1
ATOM 733 C C . GLU A 1 91 ? -10.369 7.180 -5.094 1.00 87.69 91 GLU A C 1
ATOM 735 O O . GLU A 1 91 ? -10.263 7.275 -3.869 1.00 87.69 91 GLU A O 1
ATOM 740 N N . TYR A 1 92 ? -9.286 7.241 -5.875 1.00 87.38 92 TYR A N 1
ATOM 741 C CA . TYR A 1 92 ? -7.931 7.285 -5.306 1.00 87.38 92 TYR A CA 1
ATOM 742 C C . TYR A 1 92 ? -7.620 8.589 -4.564 1.00 87.38 92 TYR A C 1
ATOM 744 O O . TYR A 1 92 ? -6.820 8.566 -3.631 1.00 87.38 92 TYR A O 1
ATOM 752 N N . VAL A 1 93 ? -8.278 9.699 -4.918 1.00 84.81 93 VAL A N 1
ATOM 753 C CA . VAL A 1 93 ? -8.164 10.980 -4.195 1.00 84.81 93 VAL A CA 1
ATOM 754 C C . VAL A 1 93 ? -8.683 10.838 -2.764 1.00 84.81 93 VAL A C 1
ATOM 756 O O . VAL A 1 93 ? -7.956 11.124 -1.818 1.00 84.81 93 VAL A O 1
ATOM 759 N N . LEU A 1 94 ? -9.890 10.290 -2.593 1.00 85.69 94 LEU A N 1
ATOM 760 C CA . LEU A 1 94 ? -10.476 10.062 -1.268 1.00 85.69 94 LEU A CA 1
ATOM 761 C C . LEU A 1 94 ? -9.675 9.034 -0.464 1.00 85.69 94 LEU A C 1
ATOM 763 O O . LEU A 1 94 ? -9.448 9.217 0.733 1.00 85.69 94 LEU A O 1
ATOM 767 N N . ALA A 1 95 ? -9.186 7.981 -1.128 1.00 87.94 95 ALA A N 1
ATOM 768 C CA . ALA A 1 95 ? -8.300 7.009 -0.500 1.00 87.94 95 ALA A CA 1
ATOM 769 C C . ALA A 1 95 ? -7.011 7.680 0.010 1.00 87.94 95 ALA A C 1
ATOM 771 O O . ALA A 1 95 ? -6.561 7.397 1.122 1.00 87.94 95 ALA A O 1
ATOM 772 N N . HIS A 1 96 ? -6.425 8.585 -0.780 1.00 87.75 96 HIS A N 1
ATOM 773 C CA . HIS A 1 96 ? 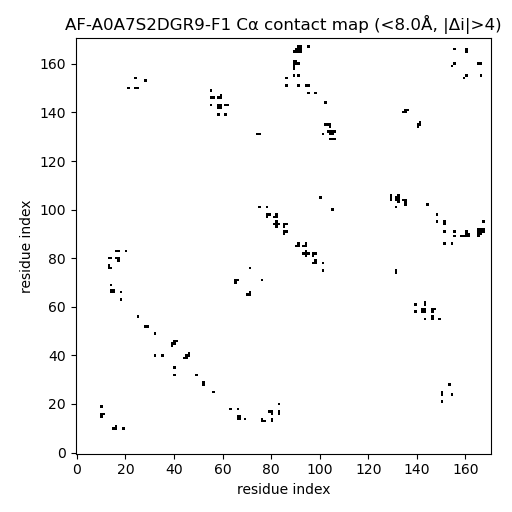-5.231 9.334 -0.399 1.00 87.75 96 HIS A CA 1
ATOM 774 C C . HIS A 1 96 ? -5.490 10.289 0.765 1.00 87.75 96 HIS A C 1
ATOM 776 O O . HIS A 1 96 ? -4.701 10.315 1.707 1.00 87.75 96 HIS A O 1
ATOM 782 N N . ASP A 1 97 ? -6.616 11.000 0.762 1.00 85.00 97 ASP A N 1
ATOM 783 C CA . ASP A 1 97 ? -6.999 11.886 1.862 1.00 85.00 97 ASP A CA 1
ATOM 784 C C . ASP A 1 97 ? -7.173 11.117 3.179 1.00 85.00 97 ASP A C 1
ATOM 786 O O . ASP A 1 97 ? -6.680 11.548 4.225 1.00 85.00 97 ASP A O 1
ATOM 790 N N . ALA A 1 98 ? -7.826 9.951 3.140 1.00 85.81 98 ALA A N 1
ATOM 791 C CA . ALA A 1 98 ? -7.948 9.063 4.296 1.00 85.81 98 ALA A CA 1
ATOM 792 C C . ALA A 1 98 ? -6.573 8.554 4.772 1.00 85.81 98 ALA A C 1
ATOM 794 O O . ALA A 1 98 ? -6.281 8.561 5.972 1.00 85.81 98 ALA A O 1
ATOM 795 N N . TYR A 1 99 ? -5.686 8.194 3.837 1.00 86.94 99 TYR A N 1
ATOM 796 C CA . TYR A 1 99 ? -4.306 7.820 4.148 1.00 86.94 99 TYR A CA 1
ATOM 797 C C . TYR A 1 99 ? -3.544 8.951 4.847 1.00 86.94 99 TYR A C 1
ATOM 799 O O . TYR A 1 99 ? -2.919 8.707 5.877 1.00 86.94 99 TYR A O 1
ATOM 807 N N . ILE A 1 100 ? -3.605 10.184 4.336 1.00 84.56 100 ILE A N 1
ATOM 808 C CA . ILE A 1 100 ? -2.906 11.335 4.922 1.00 84.56 100 ILE A CA 1
ATOM 809 C C . ILE A 1 100 ? -3.424 11.625 6.333 1.00 84.56 100 ILE A C 1
ATOM 811 O O . ILE A 1 100 ? -2.622 11.810 7.247 1.00 84.56 100 ILE A O 1
ATOM 815 N N . LYS A 1 101 ? -4.743 11.572 6.553 1.00 77.75 101 LYS A N 1
ATOM 816 C CA . LYS A 1 101 ? -5.334 11.712 7.896 1.00 77.75 101 LYS A CA 1
ATOM 817 C C . LYS A 1 101 ? -4.799 10.654 8.868 1.00 77.75 101 LYS A C 1
ATOM 819 O O . LYS A 1 101 ? -4.439 10.988 9.997 1.00 77.75 101 LYS A O 1
ATOM 824 N N . CYS A 1 102 ? -4.681 9.400 8.425 1.00 76.69 102 CYS A N 1
ATOM 825 C CA . CYS A 1 102 ? -4.091 8.321 9.222 1.00 76.69 102 CYS A CA 1
ATOM 826 C C . CYS A 1 102 ? -2.594 8.532 9.488 1.00 76.69 102 CYS A C 1
ATOM 828 O O . CYS A 1 102 ? -2.110 8.257 10.585 1.00 76.69 102 CYS A O 1
ATOM 830 N N . ALA A 1 103 ? -1.861 8.967 8.463 1.00 71.81 103 ALA A N 1
ATOM 831 C CA . ALA A 1 103 ? -0.408 9.051 8.442 1.00 71.81 103 ALA A CA 1
ATOM 832 C C . ALA A 1 103 ? 0.149 10.354 9.022 1.00 71.81 103 ALA A C 1
ATOM 834 O O . ALA A 1 103 ? 1.363 10.460 9.129 1.00 71.81 103 ALA A O 1
ATOM 835 N N . ILE A 1 104 ? -0.692 11.336 9.355 1.00 67.69 104 ILE A N 1
ATOM 836 C CA . ILE A 1 104 ? -0.320 12.526 10.139 1.00 67.69 104 ILE A CA 1
ATOM 837 C C . ILE A 1 104 ? -0.697 12.341 11.616 1.00 67.69 104 ILE A C 1
ATOM 839 O O . ILE A 1 104 ? -0.051 12.909 12.494 1.00 67.69 104 ILE A O 1
ATOM 843 N N . GLY A 1 105 ? -1.697 11.500 11.901 1.00 57.72 105 GLY A N 1
ATOM 844 C CA . GLY A 1 105 ? -2.259 11.347 13.234 1.00 57.72 105 GLY A CA 1
ATOM 845 C C . GLY A 1 105 ? -3.103 12.567 13.595 1.00 57.72 105 GLY A C 1
ATOM 846 O O . GLY A 1 105 ? -2.681 13.713 13.490 1.00 57.72 105 GLY A O 1
ATOM 847 N N . THR A 1 106 ? -4.348 12.350 13.995 1.00 46.66 106 THR A N 1
ATOM 848 C CA . THR A 1 106 ? -5.279 13.442 14.290 1.00 46.66 106 THR A CA 1
ATOM 849 C C . THR A 1 106 ? -4.872 14.208 15.555 1.00 46.66 106 THR A C 1
ATOM 851 O O . THR A 1 106 ? -5.291 13.850 16.652 1.00 46.66 106 THR A O 1
ATOM 854 N N . ALA A 1 107 ? -4.123 15.302 15.424 1.00 34.22 107 ALA A N 1
ATOM 855 C CA . ALA A 1 107 ? -4.361 16.489 16.244 1.00 34.22 107 ALA A CA 1
ATOM 856 C C . ALA A 1 107 ? -5.374 17.362 15.479 1.00 34.22 107 ALA A C 1
ATOM 858 O O . ALA A 1 107 ? -5.160 17.606 14.289 1.00 34.22 107 ALA A O 1
ATOM 859 N N . PRO A 1 108 ? -6.494 17.791 16.085 1.00 35.34 108 PRO A N 1
ATOM 860 C CA . PRO A 1 108 ? -7.443 18.658 15.407 1.00 35.34 108 PRO A CA 1
ATOM 861 C C . PRO A 1 108 ? -6.791 20.031 15.247 1.00 35.34 108 PRO A C 1
ATOM 863 O O . PRO A 1 108 ? -6.753 20.809 16.192 1.00 35.34 108 PRO A O 1
ATOM 866 N N . TRP A 1 109 ? -6.276 20.334 14.059 1.00 32.81 109 TRP A N 1
ATOM 867 C CA . TRP A 1 109 ? -5.933 21.704 13.700 1.00 32.81 109 TRP A CA 1
ATOM 868 C C . TRP A 1 109 ? -6.630 22.067 12.392 1.00 32.81 109 TRP A C 1
ATOM 870 O O . TRP A 1 109 ? -6.514 21.329 11.410 1.00 32.81 109 TRP A O 1
ATOM 880 N N . PRO A 1 110 ? -7.386 23.177 12.368 1.00 35.69 110 PRO A N 1
ATOM 881 C CA . PRO A 1 110 ? -8.011 23.656 11.153 1.00 35.69 110 PRO A CA 1
ATOM 882 C C . PRO A 1 110 ? -6.882 24.132 10.240 1.00 35.69 110 PRO A C 1
ATOM 884 O O . PRO A 1 110 ? -6.204 25.112 10.544 1.00 35.69 110 PRO A O 1
ATOM 887 N N . MET A 1 111 ? -6.641 23.432 9.132 1.00 36.78 111 MET A N 1
ATOM 888 C CA . MET A 1 111 ? -5.829 24.009 8.065 1.00 36.78 111 MET A CA 1
ATOM 889 C C . MET A 1 111 ? -6.587 25.232 7.555 1.00 36.78 111 MET A C 1
ATOM 891 O O . MET A 1 111 ? -7.696 25.119 7.035 1.00 36.78 111 MET A O 1
ATOM 895 N N . GLY A 1 112 ? -6.024 26.405 7.830 1.00 41.81 112 GLY A N 1
ATOM 896 C CA . GLY A 1 112 ? -6.650 27.688 7.582 1.00 41.81 112 GLY A CA 1
ATOM 897 C C . GLY A 1 112 ? -7.043 27.860 6.121 1.00 41.81 112 GLY A C 1
ATOM 898 O O . GLY A 1 112 ? -6.201 28.066 5.257 1.00 41.81 112 GLY A O 1
ATOM 899 N N . ILE A 1 113 ? -8.347 27.892 5.883 1.00 33.94 113 ILE A N 1
ATOM 900 C CA . ILE A 1 113 ? -8.928 28.975 5.105 1.00 33.94 113 ILE A CA 1
ATOM 901 C C . ILE A 1 113 ? -9.679 29.814 6.128 1.00 33.94 113 ILE A C 1
ATOM 903 O O . ILE A 1 113 ? -10.632 29.352 6.753 1.00 33.94 113 ILE A O 1
ATOM 907 N N . THR A 1 114 ? -9.218 31.045 6.333 1.00 40.25 114 THR A N 1
ATOM 908 C CA . THR A 1 114 ? -10.004 32.108 6.954 1.00 40.25 114 THR A CA 1
ATOM 909 C C . THR A 1 114 ? -11.219 32.375 6.073 1.00 40.25 114 THR A C 1
ATOM 911 O O . THR A 1 114 ? -11.232 33.295 5.262 1.00 40.25 114 THR A O 1
ATOM 914 N N . GLY A 1 115 ? -12.246 31.544 6.217 1.00 40.03 115 GLY A N 1
ATOM 915 C CA . GLY A 1 115 ? -13.607 31.921 5.896 1.00 40.03 115 GLY A CA 1
ATOM 916 C C . GLY A 1 115 ? -14.090 32.817 7.023 1.00 40.03 115 GLY A C 1
ATOM 917 O O . GLY A 1 115 ? -14.661 32.340 7.999 1.00 40.03 115 GLY A O 1
ATOM 918 N N . THR A 1 116 ? -13.806 34.115 6.942 1.00 48.22 116 THR A N 1
ATOM 919 C CA . THR A 1 116 ? -14.518 35.095 7.762 1.00 48.22 116 THR A CA 1
ATOM 920 C C . THR A 1 116 ? -16.004 34.987 7.434 1.00 48.22 116 THR A C 1
ATOM 922 O O . THR A 1 116 ? -16.416 35.343 6.333 1.00 48.22 116 THR A O 1
ATOM 925 N N . GLY A 1 117 ? -16.797 34.468 8.374 1.00 35.25 117 GLY A N 1
ATOM 926 C CA . GLY A 1 117 ? -18.247 34.365 8.221 1.00 35.25 117 GLY A CA 1
ATOM 927 C C . GLY A 1 117 ? -18.920 33.455 9.247 1.00 35.25 117 GLY A C 1
ATOM 928 O O . GLY A 1 117 ? -19.340 32.360 8.907 1.00 35.25 117 GLY A O 1
ATOM 929 N N . ILE A 1 118 ? -18.968 33.908 10.503 1.00 45.19 118 ILE A N 1
ATOM 930 C CA . ILE A 1 118 ? -20.063 33.741 11.482 1.00 45.19 118 ILE A CA 1
ATOM 931 C C . ILE A 1 118 ? -21.072 32.611 11.175 1.00 45.19 118 ILE A C 1
ATOM 933 O O . ILE A 1 118 ? -21.941 32.796 10.332 1.00 45.19 118 ILE A O 1
ATOM 937 N N . HIS A 1 119 ? -21.036 31.514 11.946 1.00 42.28 119 HIS A N 1
ATOM 938 C CA . HIS A 1 119 ? -22.162 31.079 12.801 1.00 42.28 119 HIS A CA 1
ATOM 939 C C . HIS A 1 119 ? -21.729 29.900 13.696 1.00 42.28 119 HIS A C 1
ATOM 941 O O . HIS A 1 119 ? -21.601 28.765 13.244 1.00 42.28 119 HIS A O 1
ATOM 947 N N . GLU A 1 120 ? -21.524 30.156 14.990 1.00 50.06 120 GLU A N 1
ATOM 948 C CA . GLU A 1 120 ? -21.413 29.120 16.026 1.00 50.06 120 GLU A CA 1
ATOM 949 C C . GLU A 1 120 ? -22.716 28.321 16.130 1.00 50.06 120 GLU A C 1
ATOM 951 O O . GLU A 1 120 ? -23.749 28.923 16.416 1.00 50.06 120 GLU A O 1
ATOM 956 N N . ARG A 1 121 ? -22.685 26.982 16.032 1.00 43.16 121 ARG A N 1
ATOM 957 C CA . ARG A 1 121 ? -23.662 26.112 16.723 1.00 43.16 121 ARG A CA 1
ATOM 958 C C . ARG A 1 121 ? -23.034 24.791 17.185 1.00 43.16 121 ARG A C 1
ATOM 960 O O . ARG A 1 121 ? -22.884 23.846 16.425 1.00 43.16 121 ARG A O 1
ATOM 967 N N . GLN A 1 122 ? -22.673 24.798 18.468 1.00 42.62 122 GLN A N 1
ATOM 968 C CA . GLN A 1 122 ? -22.941 23.796 19.511 1.00 42.62 122 GLN A CA 1
ATOM 969 C C . GLN A 1 122 ? -23.033 22.302 19.120 1.00 42.62 122 GLN A C 1
ATOM 971 O O . GLN A 1 122 ? -24.018 21.847 18.548 1.00 42.62 122 GLN A O 1
ATOM 976 N N . GLY A 1 123 ? -22.091 21.526 19.669 1.00 42.81 123 GLY A N 1
ATOM 977 C CA . GLY A 1 123 ? -22.418 20.327 20.445 1.00 42.81 123 GLY A CA 1
ATOM 978 C C . GLY A 1 123 ? -22.571 19.004 19.693 1.00 42.81 123 GLY A C 1
ATOM 979 O O . GLY A 1 123 ? -23.681 18.589 19.375 1.00 42.81 123 GLY A O 1
ATOM 980 N N . ARG A 1 124 ? -21.485 18.221 19.624 1.00 43.84 124 ARG A N 1
ATOM 981 C CA . ARG A 1 124 ? -21.593 16.779 19.893 1.00 43.84 124 ARG A CA 1
ATOM 982 C C . ARG A 1 124 ? -20.331 16.210 20.533 1.00 43.84 124 ARG A C 1
ATOM 984 O O . ARG A 1 124 ? -19.225 16.302 20.017 1.00 43.84 124 ARG A O 1
ATOM 991 N N . GLN A 1 125 ? -20.574 15.666 21.715 1.00 36.69 125 GLN A N 1
ATOM 992 C CA . GLN A 1 125 ? -19.662 15.047 22.658 1.00 36.69 125 GLN A CA 1
ATOM 993 C C . GLN A 1 125 ? -18.987 13.803 22.070 1.00 36.69 125 GLN A C 1
ATOM 995 O O . GLN A 1 125 ? -19.676 12.898 21.606 1.00 36.69 125 GLN A O 1
ATOM 1000 N N . HIS A 1 126 ? -17.660 13.762 22.159 1.00 38.84 126 HIS A N 1
ATOM 1001 C CA . HIS A 1 126 ? -16.821 12.718 22.770 1.00 38.84 126 HIS A CA 1
ATOM 1002 C C . HIS A 1 126 ? -15.427 12.862 22.161 1.00 38.84 126 HIS A C 1
ATOM 1004 O O . HIS A 1 126 ? -15.089 12.241 21.156 1.00 38.84 126 HIS A O 1
ATOM 1010 N N . LEU A 1 127 ? -14.617 13.714 22.790 1.00 38.66 127 LEU A N 1
ATOM 1011 C CA . LEU A 1 127 ? -13.177 13.753 22.590 1.00 38.66 127 LEU A CA 1
ATOM 1012 C C . LEU A 1 127 ? -12.611 12.428 23.140 1.00 38.66 127 LEU A C 1
ATOM 1014 O O . LEU A 1 127 ? -12.230 12.331 24.304 1.00 38.66 127 LEU A O 1
ATOM 1018 N N . ARG A 1 128 ? -12.622 11.364 22.329 1.00 38.53 128 ARG A N 1
ATOM 1019 C CA . ARG A 1 128 ? -11.709 10.238 22.543 1.00 38.53 128 ARG A CA 1
ATOM 1020 C C . ARG A 1 128 ? -10.335 10.748 22.149 1.00 38.53 128 ARG A C 1
ATOM 1022 O O . ARG A 1 128 ? -10.022 10.885 20.973 1.00 38.53 128 ARG A O 1
ATOM 1029 N N . GLU A 1 129 ? -9.592 11.131 23.172 1.00 38.16 129 GLU A N 1
ATOM 1030 C CA . GLU A 1 129 ? -8.218 11.600 23.127 1.00 38.16 129 GLU A CA 1
ATOM 1031 C C . GLU A 1 129 ? -7.385 10.813 22.099 1.00 38.16 129 GLU A C 1
ATOM 1033 O O . GLU A 1 129 ? -7.387 9.579 22.069 1.00 38.16 129 GLU A O 1
ATOM 1038 N N . SER A 1 130 ? -6.732 11.560 21.211 1.00 45.22 130 SER A N 1
ATOM 1039 C CA . SER A 1 130 ? -6.049 11.122 19.997 1.00 45.22 130 SER A CA 1
ATOM 1040 C C . SER A 1 130 ? -4.974 10.056 20.223 1.00 45.22 130 SER A C 1
ATOM 1042 O O . SER A 1 130 ? -3.776 10.335 20.236 1.00 45.22 130 SER A O 1
ATOM 1044 N N . LYS A 1 131 ? -5.384 8.788 20.297 1.00 43.31 131 LYS A N 1
ATOM 1045 C CA . LYS A 1 131 ? -4.471 7.635 20.376 1.00 43.31 131 LYS A CA 1
ATOM 1046 C C . LYS A 1 131 ? -3.646 7.428 19.096 1.00 43.31 131 LYS A C 1
ATOM 1048 O O . LYS A 1 131 ? -2.613 6.767 19.135 1.00 43.31 131 LYS A O 1
ATOM 1053 N N . VAL A 1 132 ? -4.061 8.026 17.974 1.00 46.97 132 VAL A N 1
ATOM 1054 C CA . VAL A 1 132 ? -3.399 7.910 16.659 1.00 46.97 132 VAL A CA 1
ATOM 1055 C C . VAL A 1 132 ? -2.046 8.645 16.614 1.00 46.97 132 VAL A C 1
ATOM 1057 O O . VAL A 1 132 ? -1.130 8.200 15.927 1.00 46.97 132 VAL A O 1
ATOM 1060 N N . ALA A 1 133 ? -1.863 9.715 17.395 1.00 48.00 133 ALA A N 1
ATOM 1061 C CA . ALA A 1 133 ? -0.596 10.454 17.423 1.00 48.00 133 ALA A CA 1
ATOM 1062 C C . ALA A 1 133 ? 0.560 9.617 18.010 1.00 48.00 133 ALA A C 1
ATOM 1064 O O . ALA A 1 133 ? 1.675 9.643 17.495 1.00 48.00 133 ALA A O 1
ATOM 1065 N N . HIS A 1 134 ? 0.294 8.800 19.038 1.00 49.16 134 HIS A N 1
ATOM 1066 C CA . HIS A 1 134 ? 1.311 7.917 19.629 1.00 49.16 134 HIS A CA 1
ATOM 1067 C C . HIS A 1 134 ? 1.631 6.706 18.728 1.00 49.16 134 HIS A C 1
ATOM 1069 O O . HIS A 1 134 ? 2.737 6.162 18.740 1.00 49.16 134 HIS A O 1
ATOM 1075 N N . VAL A 1 135 ? 0.658 6.303 17.916 1.00 47.12 135 VAL A N 1
ATOM 1076 C CA . VAL A 1 135 ? 0.686 5.155 17.002 1.00 47.12 135 VAL A CA 1
ATOM 1077 C C . VAL A 1 135 ? 1.668 5.373 15.835 1.00 47.12 135 VAL A C 1
ATOM 1079 O O . VAL A 1 135 ? 2.310 4.434 15.372 1.00 47.12 135 VAL A O 1
ATOM 1082 N N . MET A 1 136 ? 1.914 6.623 15.435 1.00 52.31 136 MET A N 1
ATOM 1083 C CA . MET A 1 136 ? 2.952 6.965 14.457 1.00 52.31 136 MET A CA 1
ATOM 1084 C C . MET A 1 136 ? 4.386 6.902 14.981 1.00 52.31 136 MET A C 1
ATOM 1086 O O . MET A 1 136 ? 5.300 7.075 14.176 1.00 52.31 136 MET A O 1
ATOM 1090 N N . ASN A 1 137 ? 4.612 6.678 16.281 1.00 53.31 137 ASN A N 1
ATOM 1091 C CA . ASN A 1 137 ? 5.963 6.598 16.838 1.00 53.31 137 ASN A CA 1
ATOM 1092 C C . ASN A 1 137 ? 6.627 5.221 16.604 1.00 53.31 137 ASN A C 1
ATOM 1094 O O . ASN A 1 137 ? 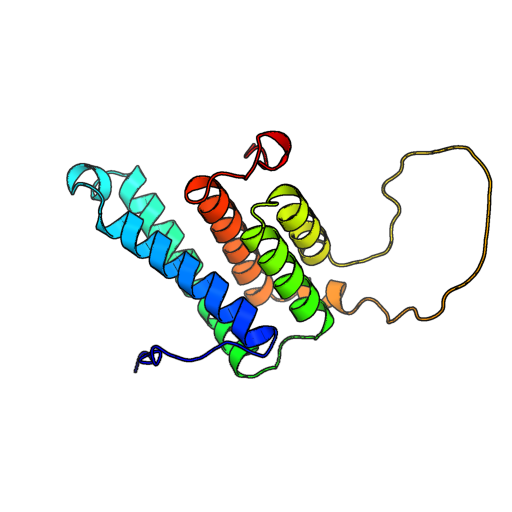7.849 5.093 16.690 1.00 53.31 137 ASN A O 1
ATOM 1098 N N . ASP A 1 138 ? 5.836 4.208 16.239 1.00 75.75 138 ASP A N 1
ATOM 1099 C CA . ASP A 1 138 ? 6.314 2.857 15.956 1.00 75.75 138 ASP A CA 1
ATOM 1100 C C . ASP A 1 138 ? 6.894 2.736 14.532 1.00 75.75 138 ASP A C 1
ATOM 1102 O O . ASP A 1 138 ? 6.272 3.073 13.520 1.00 75.75 138 ASP A O 1
ATOM 1106 N N . GLU A 1 139 ? 8.124 2.234 14.447 1.00 78.88 139 GLU A N 1
ATOM 1107 C CA . GLU A 1 139 ? 8.862 2.096 13.191 1.00 78.88 139 GLU A CA 1
ATOM 1108 C C . GLU A 1 139 ? 8.268 1.034 12.255 1.00 78.88 139 GLU A C 1
ATOM 1110 O O . GLU A 1 139 ? 8.294 1.173 11.029 1.00 78.88 139 GLU A O 1
ATOM 1115 N N . THR A 1 140 ? 7.703 -0.030 12.824 1.00 81.81 140 THR A N 1
ATOM 1116 C CA . THR A 1 140 ? 7.002 -1.073 12.066 1.00 81.81 140 THR A CA 1
ATOM 1117 C C . THR A 1 140 ? 5.757 -0.486 11.419 1.00 81.81 140 THR A C 1
ATOM 1119 O O . THR A 1 140 ? 5.465 -0.775 10.256 1.00 81.81 140 THR A O 1
ATOM 1122 N N . GLN A 1 141 ? 5.066 0.391 12.146 1.00 79.94 141 GLN A N 1
ATOM 1123 C CA . GLN A 1 141 ? 3.888 1.072 11.646 1.00 79.94 141 GLN A CA 1
ATOM 1124 C C . GLN A 1 141 ? 4.171 2.009 10.480 1.00 79.94 141 GLN A C 1
ATOM 1126 O O . GLN A 1 141 ? 3.514 1.913 9.440 1.00 79.94 141 GLN A O 1
ATOM 1131 N N . ARG A 1 142 ? 5.193 2.859 10.602 1.00 84.19 142 ARG A N 1
ATOM 1132 C CA . ARG A 1 142 ? 5.615 3.738 9.502 1.00 84.19 142 ARG A CA 1
ATOM 1133 C C . ARG A 1 142 ? 5.951 2.944 8.239 1.00 84.19 142 ARG A C 1
ATOM 1135 O O . ARG A 1 142 ? 5.520 3.313 7.147 1.00 84.19 142 ARG A O 1
ATOM 1142 N N . LYS A 1 143 ? 6.651 1.816 8.387 1.00 89.88 143 LYS A N 1
ATOM 1143 C CA . L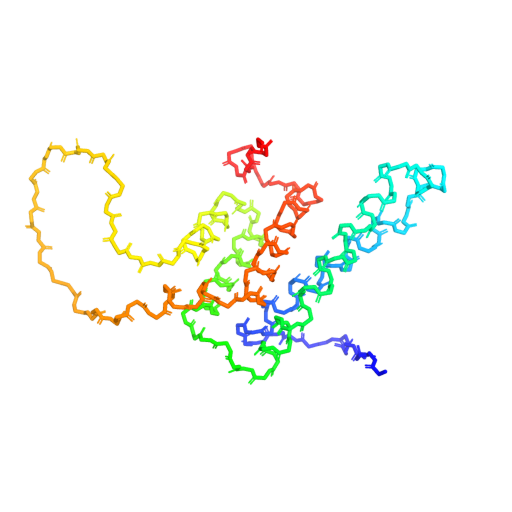YS A 1 143 ? 7.024 0.933 7.271 1.00 89.88 143 LYS A CA 1
ATOM 1144 C C . LYS A 1 143 ? 5.818 0.325 6.559 1.00 89.88 143 LYS A C 1
ATOM 1146 O O . LYS A 1 143 ? 5.785 0.332 5.323 1.00 89.88 143 LYS A O 1
ATOM 1151 N N . TYR A 1 144 ? 4.827 -0.192 7.292 1.00 88.81 144 TYR A N 1
ATOM 1152 C CA . TYR A 1 144 ? 3.645 -0.748 6.630 1.00 88.81 144 TYR A CA 1
ATOM 1153 C C . TYR A 1 144 ? 2.765 0.350 6.024 1.00 88.81 144 TYR A C 1
ATOM 1155 O O . TYR A 1 144 ? 2.276 0.153 4.919 1.00 88.81 144 TYR A O 1
ATOM 1163 N N . LEU A 1 145 ? 2.627 1.525 6.657 1.00 88.56 145 LEU A N 1
ATOM 1164 C CA . LEU A 1 145 ? 1.875 2.653 6.086 1.00 88.56 145 LEU A CA 1
ATOM 1165 C C . LEU A 1 145 ? 2.505 3.147 4.777 1.00 88.56 145 LEU A C 1
ATOM 1167 O O . LEU A 1 145 ? 1.809 3.302 3.776 1.00 88.56 145 LEU A O 1
ATOM 1171 N N . GLN A 1 146 ? 3.832 3.295 4.727 1.00 89.12 146 GLN A N 1
ATOM 1172 C CA . GLN A 1 146 ? 4.523 3.603 3.470 1.00 89.12 146 GLN A CA 1
ATOM 1173 C C . GLN A 1 146 ? 4.271 2.541 2.392 1.00 89.12 146 GLN A C 1
ATOM 1175 O O . GLN A 1 146 ? 4.124 2.869 1.214 1.00 89.12 146 GLN A O 1
ATOM 1180 N N . SER A 1 147 ? 4.200 1.269 2.785 1.00 92.62 147 SER A N 1
ATOM 1181 C CA . SER A 1 147 ? 3.926 0.165 1.860 1.00 92.62 147 SER A CA 1
ATOM 1182 C C . SER A 1 147 ? 2.472 0.163 1.376 1.00 92.62 147 SER A C 1
ATOM 1184 O O . SER A 1 147 ? 2.235 -0.096 0.200 1.00 92.62 147 SER A O 1
ATOM 1186 N N . VAL A 1 148 ? 1.516 0.544 2.231 1.00 91.75 148 VAL A N 1
ATOM 1187 C CA . VAL A 1 148 ? 0.116 0.795 1.848 1.00 91.75 148 VAL A CA 1
ATOM 1188 C 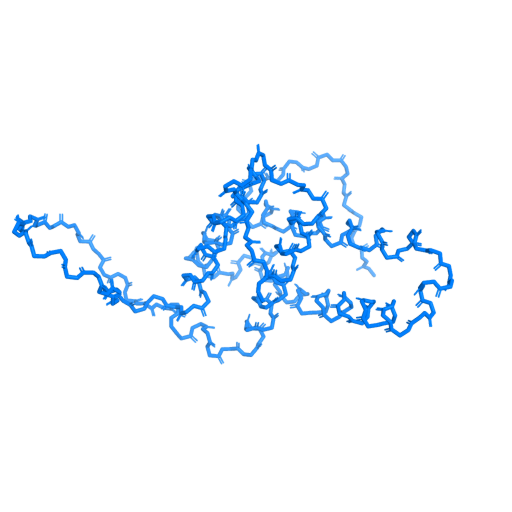C . VAL A 1 148 ? 0.045 1.907 0.802 1.00 91.75 148 VAL A C 1
ATOM 1190 O O . VAL A 1 148 ? -0.555 1.697 -0.247 1.00 91.75 148 VAL A O 1
ATOM 1193 N N . LYS A 1 149 ? 0.734 3.041 1.007 1.00 91.06 149 LYS A N 1
ATOM 1194 C CA . LYS A 1 149 ? 0.802 4.116 -0.001 1.00 91.06 149 LYS A CA 1
ATOM 1195 C C . LYS A 1 149 ? 1.352 3.612 -1.339 1.00 91.06 149 LYS A C 1
ATOM 1197 O O . LYS A 1 149 ? 0.788 3.927 -2.381 1.00 91.06 149 LYS A O 1
ATOM 1202 N N . ARG A 1 150 ? 2.420 2.803 -1.325 1.00 91.81 150 ARG A N 1
ATOM 1203 C CA . ARG A 1 150 ? 2.969 2.196 -2.554 1.00 91.81 150 ARG A CA 1
ATOM 1204 C C . ARG A 1 150 ? 1.935 1.325 -3.270 1.00 91.81 150 ARG A C 1
ATOM 1206 O O . ARG A 1 150 ? 1.808 1.435 -4.485 1.00 91.81 150 ARG A O 1
ATOM 1213 N N . LEU A 1 151 ? 1.178 0.511 -2.531 1.00 92.50 151 LEU A N 1
ATOM 1214 C CA . LEU A 1 151 ? 0.099 -0.297 -3.104 1.00 92.50 151 LEU A CA 1
ATOM 1215 C C . LEU A 1 151 ? -1.054 0.549 -3.645 1.00 92.50 151 LEU A C 1
ATOM 1217 O O . LEU A 1 151 ? -1.617 0.189 -4.671 1.00 92.50 151 LEU A O 1
ATOM 1221 N N . MET A 1 152 ? -1.379 1.683 -3.020 1.00 90.88 152 MET A N 1
ATOM 1222 C CA . MET A 1 152 ? -2.369 2.625 -3.554 1.00 90.88 152 MET A CA 1
ATOM 1223 C C . MET A 1 152 ? -1.920 3.212 -4.895 1.00 90.88 152 MET A C 1
ATOM 1225 O O . MET A 1 152 ? -2.690 3.215 -5.853 1.00 90.88 152 MET A O 1
ATOM 1229 N N . THR A 1 153 ? -0.663 3.658 -4.988 1.00 90.06 153 THR A N 1
ATOM 1230 C CA . THR A 1 153 ? -0.085 4.168 -6.240 1.00 90.06 153 THR A CA 1
ATOM 1231 C C . THR A 1 153 ? -0.039 3.085 -7.318 1.00 90.06 153 THR A C 1
ATOM 1233 O O . THR A 1 153 ? -0.390 3.349 -8.467 1.00 90.06 153 THR A O 1
ATOM 1236 N N . PHE A 1 154 ? 0.351 1.859 -6.953 1.00 91.06 154 PHE A N 1
ATOM 1237 C CA . PHE A 1 154 ? 0.301 0.708 -7.854 1.00 91.06 154 PHE A CA 1
ATOM 1238 C C . PHE A 1 154 ? -1.129 0.462 -8.348 1.00 91.06 154 PHE A C 1
ATOM 1240 O O . PHE A 1 154 ? -1.352 0.422 -9.554 1.00 91.06 154 PHE A O 1
ATOM 1247 N N . ALA A 1 155 ? -2.101 0.388 -7.435 1.00 88.69 155 ALA A N 1
ATOM 1248 C CA . ALA A 1 155 ? -3.503 0.154 -7.757 1.00 88.69 155 ALA A CA 1
ATOM 1249 C C . ALA A 1 155 ? -4.050 1.199 -8.733 1.00 88.69 155 ALA A C 1
ATOM 1251 O O . ALA A 1 155 ? -4.685 0.820 -9.705 1.00 88.69 155 ALA A O 1
ATOM 1252 N N . GLN A 1 156 ? -3.754 2.486 -8.538 1.00 87.31 156 GLN A N 1
ATOM 1253 C CA . GLN A 1 156 ? -4.175 3.540 -9.467 1.00 87.31 156 GLN A CA 1
ATOM 1254 C C . GLN A 1 156 ? -3.583 3.368 -10.877 1.00 87.31 156 GLN A C 1
ATOM 1256 O O . GLN A 1 156 ? -4.218 3.745 -11.862 1.00 87.31 156 GLN A O 1
ATOM 1261 N N . ARG A 1 157 ? -2.372 2.807 -10.991 1.00 88.19 157 ARG A N 1
ATOM 1262 C CA . ARG A 1 157 ? -1.727 2.538 -12.284 1.00 88.19 157 ARG A CA 1
ATOM 1263 C C . ARG A 1 157 ? -2.366 1.353 -13.009 1.00 88.19 157 ARG A C 1
ATOM 1265 O O . ARG A 1 157 ? -2.591 1.448 -14.210 1.00 88.19 157 ARG A O 1
ATOM 1272 N N . VAL A 1 158 ? -2.630 0.250 -12.304 1.00 83.38 158 VAL A N 1
ATOM 1273 C CA . VAL A 1 158 ? -3.156 -0.989 -12.917 1.00 83.38 158 VAL A CA 1
ATOM 1274 C C . VAL A 1 158 ? -4.680 -1.011 -13.042 1.00 83.38 158 VAL A C 1
ATOM 1276 O O . VAL A 1 158 ? -5.226 -1.655 -13.933 1.00 83.38 158 VAL A O 1
ATOM 1279 N N . LEU A 1 159 ? -5.381 -0.288 -12.172 1.00 80.44 159 LEU A N 1
ATOM 1280 C CA . LEU A 1 159 ? -6.828 -0.127 -12.179 1.00 80.44 159 LEU A CA 1
ATOM 1281 C C . LEU A 1 159 ? -7.127 1.354 -12.441 1.00 80.44 159 LEU A C 1
ATOM 1283 O O . LEU A 1 159 ? -7.241 2.135 -11.497 1.00 80.44 159 LEU A O 1
ATOM 1287 N N . PRO A 1 160 ? -7.249 1.774 -13.714 1.00 71.19 160 PRO A N 1
ATOM 1288 C CA . PRO A 1 160 ? -7.436 3.181 -14.025 1.00 71.19 160 PRO A CA 1
ATOM 1289 C C . PRO A 1 160 ? -8.702 3.729 -13.342 1.00 71.19 160 PRO A C 1
ATOM 1291 O O . PRO A 1 160 ? -9.710 3.009 -13.248 1.00 71.19 160 PRO A O 1
ATOM 1294 N N . PRO A 1 161 ? -8.660 4.976 -12.836 1.00 69.19 161 PRO A N 1
ATOM 1295 C CA . PRO A 1 161 ? -9.780 5.592 -12.139 1.00 69.19 161 PRO A CA 1
ATOM 1296 C C . PRO A 1 161 ? -11.027 5.674 -13.020 1.00 69.19 161 PRO A C 1
ATOM 1298 O O . PRO A 1 161 ? -10.939 5.764 -14.242 1.00 69.19 161 PRO A O 1
ATOM 1301 N N . SER A 1 162 ? -12.208 5.690 -12.394 1.00 61.06 162 SER A N 1
ATOM 1302 C CA . SER A 1 162 ? -13.491 5.783 -13.113 1.00 61.06 162 SER A CA 1
ATOM 1303 C C . SER A 1 162 ? -13.713 7.133 -13.819 1.00 61.06 162 SER A C 1
ATOM 1305 O O . SER A 1 162 ? -14.667 7.280 -14.577 1.00 61.06 162 SER A O 1
ATOM 1307 N N . GLY A 1 163 ? -12.825 8.110 -13.603 1.00 54.00 163 GLY A N 1
ATOM 1308 C CA . GLY A 1 163 ? -12.776 9.385 -14.314 1.00 54.00 163 GLY A CA 1
ATOM 1309 C C . GLY A 1 163 ? -11.502 10.184 -13.987 1.00 54.00 163 GLY A C 1
ATOM 1310 O O . GLY A 1 163 ? -10.842 9.901 -12.984 1.00 54.00 163 GLY A O 1
ATOM 1311 N N . PRO A 1 164 ? -11.143 11.197 -14.798 1.00 56.25 164 PRO A N 1
ATOM 1312 C CA . PRO A 1 164 ? -9.891 11.954 -14.657 1.00 56.25 164 PRO A CA 1
ATOM 1313 C C . PRO A 1 164 ? -9.774 12.743 -13.341 1.00 56.25 164 PRO A C 1
ATOM 1315 O O . PRO A 1 164 ? -8.667 12.946 -12.854 1.00 56.25 164 PRO A O 1
ATOM 1318 N N . SER A 1 165 ? -10.892 13.130 -12.715 1.00 59.41 165 SER A N 1
ATOM 1319 C CA . SER A 1 165 ? -10.920 13.829 -11.417 1.00 59.41 165 SER A CA 1
ATOM 1320 C C . SER A 1 165 ? -10.607 12.938 -10.209 1.00 59.41 165 SER A C 1
ATOM 1322 O O . SER A 1 165 ? -10.488 13.440 -9.095 1.00 59.41 165 SER A O 1
ATOM 1324 N N . LYS A 1 166 ? -10.480 11.623 -10.416 1.00 59.12 166 LYS A N 1
ATOM 1325 C CA . LYS A 1 166 ? -10.288 10.622 -9.356 1.00 59.12 166 LYS A CA 1
ATOM 1326 C C . LYS A 1 166 ? -8.868 10.050 -9.328 1.00 59.12 166 LYS A C 1
ATOM 1328 O O . LYS A 1 166 ? -8.589 9.128 -8.562 1.00 59.12 166 LYS A O 1
ATOM 1333 N N . ALA A 1 167 ? -7.977 10.587 -10.164 1.00 60.72 167 ALA A N 1
ATOM 1334 C CA . ALA A 1 167 ? -6.558 10.260 -10.201 1.00 60.72 167 ALA A CA 1
ATOM 1335 C C . ALA A 1 167 ? -5.771 11.184 -9.262 1.00 60.72 167 ALA A C 1
ATOM 1337 O O . ALA A 1 167 ? -5.876 12.404 -9.360 1.00 60.72 167 ALA A O 1
ATOM 1338 N N . VAL A 1 168 ? -4.932 10.620 -8.394 1.00 57.72 168 VAL A N 1
ATOM 1339 C CA . VAL A 1 168 ? -3.925 11.406 -7.673 1.00 57.72 168 VAL A CA 1
ATOM 1340 C C . VAL A 1 168 ? -2.758 11.665 -8.624 1.00 57.72 168 VAL A C 1
ATOM 1342 O O . VAL A 1 168 ? -2.196 10.723 -9.188 1.00 57.72 168 VAL A O 1
ATOM 1345 N N . LEU A 1 169 ? -2.405 12.934 -8.836 1.00 55.12 169 LEU A N 1
ATOM 1346 C CA . LEU A 1 169 ? -1.208 13.301 -9.591 1.00 55.12 169 LEU A CA 1
ATOM 1347 C C . LEU A 1 169 ? 0.019 12.902 -8.763 1.00 55.12 169 LEU A C 1
ATOM 1349 O O . LEU A 1 169 ? 0.255 13.450 -7.688 1.00 55.12 169 LEU A O 1
ATOM 1353 N N . ASN A 1 170 ? 0.775 11.920 -9.249 1.00 48.75 170 ASN A N 1
ATOM 1354 C CA . ASN A 1 170 ? 2.054 11.550 -8.654 1.00 48.75 170 ASN A CA 1
ATOM 1355 C C . ASN A 1 170 ? 3.075 12.635 -9.033 1.00 48.75 170 ASN A C 1
ATOM 1357 O O . ASN A 1 170 ? 3.564 12.638 -10.162 1.00 48.75 170 ASN A O 1
ATOM 1361 N N . GLY A 1 171 ? 3.310 13.581 -8.122 1.00 38.44 171 GLY A N 1
ATOM 1362 C CA . GLY A 1 171 ? 4.426 14.530 -8.175 1.00 38.44 171 GLY A CA 1
ATOM 1363 C C . GLY A 1 171 ? 5.680 13.957 -7.536 1.00 38.44 171 GLY A C 1
ATOM 1364 O O . GLY A 1 171 ? 5.534 13.224 -6.528 1.00 38.44 171 GLY A O 1
#

Mean predicted aligned error: 11.54 Å

Foldseek 3Di:
DDDDDDPPDDDDDLLSLLLVLLVVLLVVLVVVLVPDDPVCCPDPNNVVSVVLSVLLVVLCVVVNVCSVVVVDDPVLSVLSSQLSVCLVLLQLVSSVVSLVCLLQFDDDDPPDDPPPDDDDDDDDDDCPDGPSNVVNVDPSSNSNSVSVVVSSLSSCVVPPGPDPVRDDPDD

Radius of gyration: 18.73 Å; Cα contacts (8 Å, |Δi|>4): 129; chains: 1; bounding box: 42×58×44 Å

Sequence (171 aa):
EEEEEEEGFIATTPEQIVSRHFKTLLKMWEDELADRPEAEAMSNAGRTATAAFQQAKRHLRPFFKILRTRSMPLDVLGTMAEITSFMQQREYVLAHDAYIKCAIGTAPWPMGITGTGIHERQGRQHLRESKVAHVMNDETQRKYLQSVKRLMTFAQRVLPPSGPSKAVLNG